Protein AF-A0A1V4TV74-F1 (afdb_monomer)

Foldseek 3Di:
DDDDPPPDDDDPPPDPADFFWEWEADPNDIDIDTDHAFDFLQNVCVVVVHDPVQKFKAFPHRTDDRRDTDGRHTYIYIDGDDPDD

Structure (mmCIF, N/CA/C/O backbone):
data_AF-A0A1V4TV74-F1
#
_entry.id   AF-A0A1V4TV74-F1
#
loop_
_atom_site.group_PDB
_atom_site.id
_atom_site.type_symbol
_atom_site.label_atom_id
_atom_site.label_alt_id
_atom_site.label_comp_id
_atom_site.label_asym_id
_atom_site.label_entity_id
_atom_site.label_seq_id
_atom_site.pdbx_PDB_ins_code
_atom_site.Cartn_x
_atom_site.Cartn_y
_atom_site.Cartn_z
_atom_site.occupancy
_ato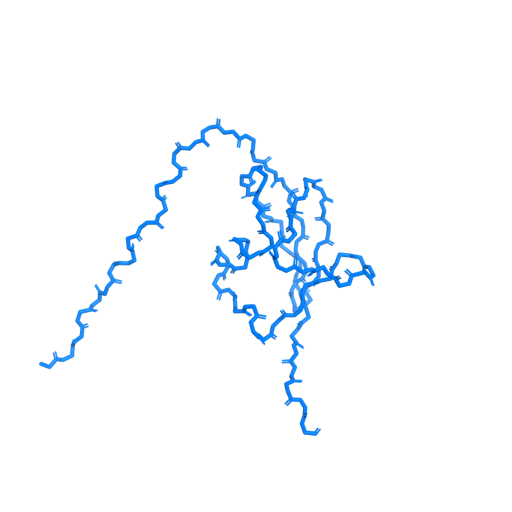m_site.B_iso_or_equiv
_atom_site.auth_seq_id
_atom_site.auth_comp_id
_atom_site.auth_asym_id
_atom_site.auth_atom_id
_atom_site.pdbx_PDB_model_num
ATOM 1 N N . MET A 1 1 ? -11.282 -14.840 -31.743 1.00 41.03 1 MET A N 1
ATOM 2 C CA . MET A 1 1 ? -10.164 -13.882 -31.668 1.00 41.03 1 MET A CA 1
ATOM 3 C C . MET A 1 1 ? -10.387 -13.005 -30.446 1.00 41.03 1 MET A C 1
ATOM 5 O O . MET A 1 1 ? -11.356 -12.267 -30.399 1.00 41.03 1 MET A O 1
ATOM 9 N N . THR A 1 2 ? -9.543 -13.240 -29.443 1.00 44.75 2 THR A N 1
ATOM 10 C CA . THR A 1 2 ? -9.140 -12.357 -28.335 1.00 44.75 2 THR A CA 1
ATOM 11 C C . THR A 1 2 ? -10.203 -11.810 -27.371 1.00 44.75 2 THR A C 1
ATOM 13 O O . THR A 1 2 ? -10.750 -10.728 -27.529 1.00 44.75 2 THR A O 1
ATOM 16 N N . CYS A 1 3 ? -10.333 -12.568 -26.279 1.00 41.06 3 CYS A N 1
ATOM 17 C CA . CYS A 1 3 ? -10.178 -12.101 -24.899 1.00 41.06 3 CYS A CA 1
ATOM 18 C C . CYS A 1 3 ? -11.213 -11.098 -24.366 1.00 41.06 3 CYS A C 1
ATOM 20 O O . CYS A 1 3 ? -11.000 -9.892 -24.283 1.00 41.06 3 CYS A O 1
ATOM 22 N N . SER A 1 4 ? -12.324 -11.678 -23.919 1.00 45.66 4 SER A N 1
ATOM 23 C CA . SER A 1 4 ? -12.975 -11.451 -22.627 1.00 45.66 4 SER A CA 1
ATOM 24 C C . SER A 1 4 ? -12.273 -10.447 -21.700 1.00 45.66 4 SER A C 1
ATOM 26 O O . SER A 1 4 ? -11.460 -10.809 -20.851 1.00 45.66 4 SER A O 1
ATOM 28 N N . LYS A 1 5 ? -12.674 -9.183 -21.825 1.00 45.09 5 LYS A N 1
ATOM 29 C CA . LYS A 1 5 ? -12.611 -8.154 -20.784 1.00 45.09 5 LYS A CA 1
ATOM 30 C C . LYS A 1 5 ? -13.275 -8.685 -19.507 1.00 45.09 5 LYS A C 1
ATOM 32 O O . LYS A 1 5 ? -14.486 -8.566 -19.330 1.00 45.09 5 LYS A O 1
ATOM 37 N N . ARG A 1 6 ? -12.492 -9.347 -18.649 1.00 43.72 6 ARG A N 1
ATOM 38 C CA . ARG A 1 6 ? -12.906 -9.682 -17.286 1.00 43.72 6 ARG A CA 1
ATOM 39 C C . ARG A 1 6 ? -13.139 -8.361 -16.566 1.00 43.72 6 ARG A C 1
ATOM 41 O O . ARG A 1 6 ? -12.195 -7.685 -16.174 1.00 43.72 6 ARG A O 1
ATOM 48 N N . LEU A 1 7 ? -14.412 -7.997 -16.457 1.00 43.81 7 LEU A N 1
ATOM 49 C CA . LEU A 1 7 ? -14.913 -7.189 -15.359 1.00 43.81 7 LEU A CA 1
ATOM 50 C C . LEU A 1 7 ? -14.377 -7.835 -14.085 1.00 43.81 7 LEU A C 1
ATOM 52 O O . LEU A 1 7 ? -14.724 -8.981 -13.804 1.00 43.81 7 LEU A O 1
ATOM 56 N N . PHE A 1 8 ? -13.474 -7.148 -13.391 1.00 37.66 8 PHE A N 1
ATOM 57 C CA . PHE A 1 8 ? -13.082 -7.523 -12.042 1.00 37.66 8 PHE A CA 1
ATOM 58 C C . PHE A 1 8 ? -14.353 -7.505 -11.186 1.00 37.66 8 PHE A C 1
ATOM 60 O O . PHE A 1 8 ? -14.969 -6.445 -11.051 1.00 37.66 8 PHE A O 1
ATOM 67 N N . PRO A 1 9 ? -14.808 -8.658 -10.672 1.00 42.75 9 PRO A N 1
ATOM 68 C CA . PRO A 1 9 ? -15.873 -8.681 -9.698 1.00 42.75 9 PRO A CA 1
ATOM 69 C C . PRO A 1 9 ? -15.239 -8.491 -8.320 1.00 42.75 9 PRO A C 1
ATOM 71 O O . PRO A 1 9 ? -14.282 -9.177 -7.974 1.00 42.75 9 PRO A O 1
ATOM 74 N N . GLY A 1 10 ? -15.814 -7.601 -7.522 1.00 38.41 10 GLY A N 1
ATOM 75 C CA . GLY A 1 10 ? -15.594 -7.605 -6.081 1.00 38.41 10 GLY A CA 1
ATOM 76 C C . GLY A 1 10 ? -14.764 -6.442 -5.566 1.00 38.41 10 GLY A C 1
ATOM 77 O O . GLY A 1 10 ? -13.566 -6.557 -5.372 1.00 38.41 10 GLY A O 1
ATOM 78 N N . SER A 1 11 ? -15.466 -5.375 -5.208 1.00 39.25 11 SER A N 1
ATOM 79 C CA . SER A 1 11 ? -15.324 -4.844 -3.855 1.00 39.25 11 SER A CA 1
ATOM 80 C C . SER A 1 11 ? -16.688 -4.361 -3.396 1.00 39.25 11 SER A C 1
ATOM 82 O O . SER A 1 11 ? -16.992 -3.175 -3.350 1.00 39.25 11 SER A O 1
ATOM 84 N N . VAL A 1 12 ? -17.548 -5.338 -3.107 1.00 40.44 12 VAL A N 1
ATOM 85 C CA . VAL A 1 12 ? -18.690 -5.128 -2.220 1.00 40.44 12 VAL A CA 1
ATOM 86 C C . VAL A 1 12 ? -18.105 -5.032 -0.814 1.00 40.44 12 VAL A C 1
ATOM 88 O O . VAL A 1 12 ? -18.016 -6.027 -0.104 1.00 40.44 12 VAL A O 1
ATOM 91 N N . TYR A 1 13 ? -17.654 -3.842 -0.433 1.00 44.66 13 TYR A N 1
ATOM 92 C CA . TYR A 1 13 ? -17.504 -3.480 0.972 1.00 44.66 13 TYR A CA 1
ATOM 93 C C . TYR A 1 13 ? -18.391 -2.262 1.208 1.00 44.66 13 TYR A C 1
ATOM 95 O O . TYR A 1 13 ? -17.935 -1.140 1.389 1.00 44.66 13 TYR A O 1
ATOM 103 N N . GLU A 1 14 ? -19.698 -2.497 1.137 1.00 53.19 14 GLU A N 1
ATOM 104 C CA . GLU A 1 14 ? -20.679 -1.611 1.745 1.00 53.19 14 GLU A CA 1
ATOM 105 C C . GLU A 1 14 ? -20.605 -1.834 3.259 1.00 53.19 14 GLU A C 1
ATOM 107 O O . GLU A 1 14 ? -21.310 -2.674 3.808 1.00 53.19 14 GLU A O 1
ATOM 112 N N . TRP A 1 15 ? -19.679 -1.142 3.926 1.00 47.09 15 TRP A N 1
ATOM 113 C CA . TRP A 1 15 ? -19.644 -1.056 5.383 1.00 47.09 15 TRP A CA 1
ATOM 114 C C . TRP A 1 15 ? -19.305 0.374 5.784 1.00 47.09 15 TRP A C 1
ATOM 116 O O . TRP A 1 15 ? -18.197 0.865 5.599 1.00 47.09 15 TRP A O 1
ATOM 126 N N . THR A 1 16 ? -20.308 1.046 6.334 1.00 62.72 16 THR A N 1
ATOM 127 C CA . THR A 1 16 ? -20.190 2.288 7.090 1.00 62.72 16 THR A CA 1
ATOM 128 C C . THR A 1 16 ? -19.381 2.013 8.360 1.00 62.72 16 THR A C 1
ATOM 130 O O . THR A 1 16 ? -19.960 1.611 9.361 1.00 62.72 16 THR A O 1
ATOM 133 N N . MET A 1 17 ? -18.056 2.163 8.333 1.00 54.16 17 MET A N 1
ATOM 134 C CA . MET A 1 17 ? -17.199 2.133 9.528 1.00 54.16 17 MET A CA 1
ATOM 135 C C . MET A 1 17 ? -15.863 2.816 9.200 1.00 54.16 17 MET A C 1
ATOM 137 O O . MET A 1 17 ? -15.082 2.295 8.410 1.00 54.16 17 MET A O 1
ATOM 141 N N . GLY A 1 18 ? -15.708 4.0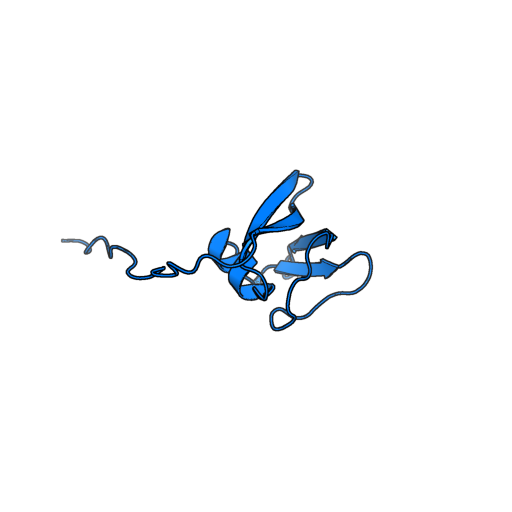27 9.744 1.00 55.75 18 GLY A N 1
ATOM 142 C CA . GLY A 1 18 ? -14.502 4.859 9.816 1.00 55.75 18 GLY A CA 1
ATOM 143 C C . GLY A 1 18 ? -13.556 4.868 8.620 1.00 55.75 18 GLY A C 1
ATOM 144 O O . GLY A 1 18 ? -12.705 3.993 8.464 1.00 55.75 18 GLY A O 1
ATOM 145 N N . ASP A 1 19 ? -13.600 5.956 7.854 1.00 65.06 19 ASP A N 1
ATOM 146 C CA . ASP A 1 19 ? -12.480 6.352 7.010 1.00 65.06 19 ASP A CA 1
ATOM 147 C C . ASP A 1 19 ? -11.258 6.649 7.892 1.00 65.06 19 ASP A C 1
ATOM 149 O O . ASP A 1 19 ? -11.244 7.593 8.686 1.00 65.06 19 ASP A O 1
ATOM 153 N N . MET A 1 20 ? -10.212 5.842 7.756 1.00 75.25 20 MET A N 1
ATOM 154 C CA . MET A 1 20 ? -8.894 6.143 8.291 1.00 75.25 20 MET A CA 1
ATOM 155 C C . MET A 1 20 ? -8.091 6.866 7.220 1.00 75.25 20 MET A C 1
ATOM 157 O O . MET A 1 20 ? -7.819 6.327 6.146 1.00 75.25 20 MET A O 1
ATOM 161 N N . GLU A 1 21 ? -7.699 8.100 7.526 1.00 76.31 21 GLU A N 1
ATOM 162 C CA . GLU A 1 21 ? -6.799 8.867 6.676 1.00 76.31 21 GLU A CA 1
ATOM 163 C C . GLU A 1 21 ? -5.356 8.437 6.945 1.00 76.31 21 GLU A C 1
ATOM 165 O O . GLU A 1 21 ? -4.900 8.397 8.091 1.00 76.31 21 GLU A O 1
ATOM 170 N N . LEU A 1 22 ? -4.628 8.108 5.886 1.00 82.44 22 LEU A N 1
ATOM 171 C CA . LEU A 1 22 ? -3.232 7.701 5.962 1.00 82.44 22 LEU A CA 1
ATOM 172 C C . LEU A 1 22 ? -2.428 8.313 4.821 1.00 82.44 22 LEU A C 1
ATOM 174 O O . LEU A 1 22 ? -2.938 8.561 3.726 1.00 82.44 22 LEU A O 1
ATOM 178 N N . SER A 1 23 ? -1.154 8.580 5.095 1.00 82.75 23 SER A N 1
ATOM 179 C CA . SER A 1 23 ? -0.252 9.236 4.151 1.00 82.75 23 SER A CA 1
ATOM 180 C C . SER A 1 23 ? 0.727 8.225 3.580 1.00 82.75 23 SER A C 1
ATOM 182 O O . SER A 1 23 ? 1.529 7.641 4.306 1.00 82.75 23 SER A O 1
ATOM 184 N N . VAL A 1 24 ? 0.687 8.039 2.265 1.00 84.69 24 VAL A N 1
ATOM 185 C CA . VAL A 1 24 ? 1.595 7.158 1.535 1.00 84.69 24 VAL A CA 1
ATOM 186 C C . VAL A 1 24 ? 2.555 7.989 0.701 1.00 84.69 24 VAL A C 1
ATOM 188 O O . VAL A 1 24 ? 2.143 8.731 -0.183 1.00 84.69 24 VAL A O 1
ATOM 191 N N . GLU A 1 25 ? 3.852 7.833 0.926 1.00 84.25 25 GLU A N 1
ATOM 192 C CA . GLU A 1 25 ? 4.898 8.377 0.072 1.00 84.25 25 GLU A CA 1
ATOM 193 C C . GLU A 1 25 ? 5.393 7.299 -0.901 1.00 84.25 25 GLU A C 1
ATOM 195 O O . GLU A 1 25 ? 6.029 6.323 -0.503 1.00 84.25 25 GLU A O 1
ATOM 200 N N . PHE A 1 26 ? 5.142 7.490 -2.195 1.00 82.06 26 PHE A N 1
ATOM 201 C CA . PHE A 1 26 ? 5.630 6.635 -3.274 1.00 82.06 26 PHE A CA 1
ATOM 202 C C . PHE A 1 26 ? 6.301 7.472 -4.365 1.00 82.06 26 PHE A C 1
ATOM 204 O O . PHE A 1 26 ? 5.723 8.426 -4.870 1.00 82.06 26 PHE A O 1
ATOM 211 N N . ASN A 1 27 ? 7.526 7.115 -4.766 1.00 76.50 27 ASN A N 1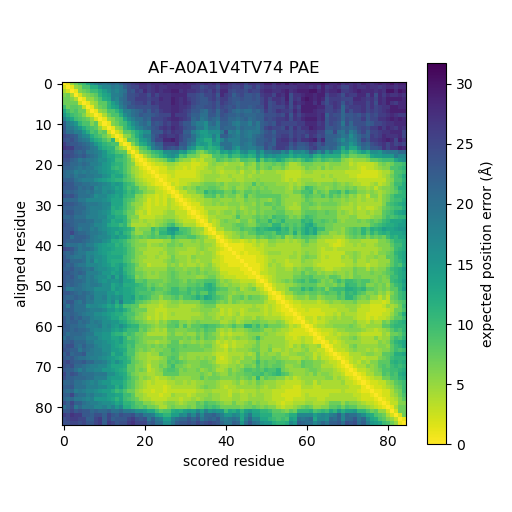
ATOM 212 C CA . ASN A 1 27 ? 8.247 7.772 -5.871 1.00 76.50 27 ASN A CA 1
ATOM 213 C C . ASN A 1 27 ? 8.326 9.318 -5.753 1.00 76.50 27 ASN A C 1
ATOM 215 O O . ASN A 1 27 ? 8.125 10.035 -6.727 1.00 76.50 27 ASN A O 1
ATOM 219 N N . ARG A 1 28 ? 8.616 9.839 -4.548 1.00 77.19 28 ARG A N 1
ATOM 220 C CA . ARG A 1 28 ? 8.589 11.283 -4.202 1.00 77.19 28 ARG A CA 1
ATOM 221 C C . ARG A 1 28 ? 7.211 11.956 -4.302 1.00 77.19 28 ARG A C 1
ATOM 223 O O . ARG A 1 28 ? 7.134 13.177 -4.210 1.00 77.19 28 ARG A O 1
ATOM 230 N N . GLN A 1 29 ? 6.137 11.194 -4.472 1.00 79.12 29 GLN A N 1
ATOM 231 C CA . GLN A 1 29 ? 4.769 11.685 -4.356 1.00 79.12 29 GLN A CA 1
ATOM 232 C C . GLN A 1 29 ? 4.190 11.232 -3.024 1.00 79.12 29 GLN A C 1
ATOM 234 O O . GLN A 1 29 ? 4.122 10.036 -2.753 1.00 79.12 29 GLN A O 1
ATOM 239 N N . SER A 1 30 ? 3.749 12.182 -2.208 1.00 81.50 30 SER A N 1
ATOM 240 C CA . SER A 1 30 ? 2.867 11.904 -1.082 1.00 81.50 30 SER A CA 1
ATOM 241 C C . SER A 1 30 ? 1.419 11.885 -1.573 1.00 81.50 30 SER A C 1
ATOM 243 O O . SER A 1 30 ? 0.973 12.784 -2.286 1.00 81.50 30 SER A O 1
ATOM 245 N N . ARG A 1 31 ? 0.684 10.836 -1.215 1.00 81.62 31 ARG A N 1
ATOM 246 C CA . ARG A 1 31 ? -0.754 10.698 -1.436 1.00 81.62 31 ARG A CA 1
ATOM 247 C C . ARG A 1 31 ? -1.420 10.409 -0.105 1.00 81.62 31 ARG A C 1
ATOM 249 O O . ARG A 1 31 ? -1.035 9.464 0.577 1.00 81.62 31 ARG A O 1
ATOM 256 N N . SER A 1 32 ? -2.413 11.211 0.246 1.00 78.31 32 SER A N 1
ATOM 257 C CA . SER A 1 32 ? -3.359 10.865 1.297 1.00 78.31 32 SER A CA 1
ATOM 258 C C . SER A 1 32 ? -4.412 9.928 0.712 1.00 78.31 32 SER A C 1
ATOM 260 O O . SER A 1 32 ? -4.944 10.172 -0.373 1.00 78.31 32 SER A O 1
ATOM 262 N N . LEU A 1 33 ? -4.670 8.826 1.404 1.00 75.56 33 LEU A N 1
ATOM 263 C CA . LEU A 1 33 ? -5.731 7.886 1.072 1.00 75.56 33 LEU A CA 1
ATOM 264 C C . LEU A 1 33 ? -6.639 7.737 2.285 1.00 75.56 33 LEU A C 1
ATOM 266 O O . LEU A 1 33 ? -6.157 7.643 3.413 1.00 75.56 33 LEU A O 1
ATOM 270 N N . SER A 1 34 ? -7.939 7.698 2.026 1.00 70.38 34 SER A N 1
ATOM 271 C CA . SER A 1 34 ? -8.947 7.308 3.005 1.00 70.38 34 SER A CA 1
ATOM 272 C C . SER A 1 34 ? -9.279 5.846 2.750 1.00 70.38 34 SER A C 1
ATOM 274 O O . SER A 1 34 ? -9.733 5.493 1.661 1.00 70.38 34 SER A O 1
ATOM 276 N N . LEU A 1 35 ? -8.966 4.987 3.715 1.00 72.44 35 LEU A N 1
ATOM 277 C CA . LEU A 1 35 ? -9.218 3.549 3.655 1.00 72.44 35 LEU A CA 1
ATOM 278 C C . LEU A 1 35 ? -10.022 3.125 4.884 1.00 72.44 35 LEU A C 1
ATOM 280 O O . LEU A 1 35 ? -9.904 3.764 5.928 1.00 72.44 35 LEU A O 1
ATOM 284 N N . PRO A 1 36 ? -10.820 2.051 4.792 1.00 71.94 36 PRO A N 1
ATOM 285 C CA . PRO A 1 36 ? -11.598 1.584 5.927 1.00 71.94 36 PRO A CA 1
ATOM 286 C C . PRO A 1 36 ? -10.691 1.130 7.072 1.00 71.94 36 PRO A C 1
ATOM 288 O O . PRO A 1 36 ? -9.609 0.561 6.854 1.00 71.94 36 PRO A O 1
ATOM 291 N N . GLU A 1 37 ? -11.153 1.375 8.295 1.00 64.38 37 GLU A N 1
ATOM 292 C CA . GLU A 1 37 ? -10.446 1.005 9.512 1.00 64.38 37 GLU A CA 1
ATOM 293 C C . GLU A 1 37 ? -10.094 -0.487 9.589 1.00 64.38 37 GLU A C 1
ATOM 295 O O . GLU A 1 37 ? -10.905 -1.358 9.289 1.00 64.38 37 GLU A O 1
ATOM 300 N N . GLY A 1 38 ? -8.846 -0.793 9.964 1.00 67.56 38 GLY A N 1
ATOM 301 C CA . GLY A 1 38 ? -8.347 -2.174 10.022 1.00 67.56 38 GLY A CA 1
ATOM 302 C C . GLY A 1 38 ? -7.844 -2.743 8.690 1.00 67.56 38 GLY A C 1
ATOM 303 O O . GLY A 1 38 ? -7.476 -3.917 8.635 1.00 67.56 38 GLY A O 1
ATOM 304 N N . SER A 1 39 ? -7.767 -1.931 7.630 1.00 71.06 39 SER A N 1
ATOM 305 C CA . SER A 1 39 ? -7.117 -2.333 6.377 1.00 71.06 39 SER A CA 1
ATOM 306 C C . SER A 1 39 ? -5.637 -2.676 6.585 1.00 71.06 39 SER A C 1
ATOM 308 O O . SER A 1 39 ? -4.912 -2.011 7.328 1.00 71.06 39 SER A O 1
ATOM 310 N N . THR A 1 40 ? -5.167 -3.715 5.899 1.00 82.75 40 THR A N 1
ATOM 311 C CA . THR A 1 40 ? -3.753 -4.112 5.893 1.00 82.75 40 THR A CA 1
ATOM 312 C C . THR A 1 40 ? -2.962 -3.320 4.856 1.00 82.75 40 THR A C 1
ATOM 314 O O . THR A 1 40 ? -3.515 -2.776 3.895 1.00 82.75 40 THR A O 1
ATOM 317 N N . VAL A 1 41 ? -1.636 -3.290 5.013 1.00 81.88 41 VAL A N 1
ATOM 318 C CA . VAL A 1 41 ? -0.715 -2.730 4.007 1.00 81.88 41 VAL A CA 1
ATOM 319 C C . VAL A 1 41 ? -0.955 -3.367 2.632 1.00 81.88 41 VAL A C 1
ATOM 321 O O . VAL A 1 41 ? -0.900 -2.683 1.610 1.00 81.88 41 VAL A O 1
ATOM 324 N N . GLN A 1 42 ? -1.257 -4.667 2.604 1.00 79.62 42 GLN A N 1
ATOM 325 C CA . GLN A 1 42 ? -1.590 -5.393 1.382 1.00 79.62 42 GLN A CA 1
ATOM 326 C C . GLN A 1 42 ? -2.857 -4.856 0.702 1.00 79.62 42 GLN A C 1
ATOM 328 O O . GLN A 1 42 ? -2.815 -4.575 -0.492 1.00 79.62 42 GLN A O 1
ATOM 333 N N . GLY A 1 43 ? -3.950 -4.661 1.449 1.00 77.50 43 GLY A N 1
ATOM 334 C CA . GLY A 1 43 ? -5.200 -4.119 0.899 1.00 77.50 43 GLY A CA 1
ATOM 335 C C . GLY A 1 43 ? -5.039 -2.701 0.342 1.00 77.50 43 GLY A C 1
ATOM 336 O O . GLY A 1 43 ? -5.604 -2.359 -0.693 1.00 77.50 43 GLY A O 1
ATOM 337 N N . LEU A 1 44 ? -4.190 -1.892 0.977 1.00 79.19 44 LEU A N 1
ATOM 338 C CA . LEU A 1 44 ? -3.819 -0.564 0.489 1.00 79.19 44 LEU A CA 1
ATOM 339 C C . LEU A 1 44 ? -3.050 -0.611 -0.840 1.00 79.19 44 LEU A C 1
ATOM 341 O O . LEU A 1 44 ? -3.321 0.179 -1.747 1.00 79.19 44 LEU A O 1
ATOM 345 N N . LEU A 1 45 ? -2.074 -1.514 -0.957 1.00 78.38 45 LEU A N 1
ATOM 346 C CA . LEU A 1 45 ? -1.290 -1.692 -2.182 1.00 78.38 45 LEU A CA 1
ATOM 347 C C . LEU A 1 45 ? -2.175 -2.183 -3.328 1.00 78.38 45 LEU A C 1
ATOM 349 O O . LEU A 1 45 ? -2.088 -1.638 -4.428 1.00 78.38 45 LEU A O 1
ATOM 353 N N . ASP A 1 46 ? -3.058 -3.140 -3.042 1.00 78.19 46 ASP A N 1
ATOM 354 C CA . ASP A 1 46 ? -4.044 -3.664 -3.987 1.00 78.19 46 ASP A CA 1
ATOM 355 C C . ASP A 1 46 ? -4.987 -2.558 -4.484 1.00 78.19 46 ASP A C 1
ATOM 357 O O . ASP A 1 46 ? -5.120 -2.355 -5.691 1.00 78.19 46 ASP A O 1
ATOM 361 N N . SER A 1 47 ? -5.510 -1.725 -3.575 1.00 73.31 47 SER A N 1
ATOM 362 C CA . SER A 1 47 ? -6.351 -0.574 -3.931 1.00 73.31 47 SER A CA 1
ATOM 363 C C . SER A 1 47 ? -5.625 0.473 -4.786 1.00 73.31 47 SER A C 1
ATOM 365 O O . SER A 1 47 ? -6.273 1.209 -5.531 1.00 73.31 47 SER A O 1
ATOM 367 N N . MET A 1 48 ? -4.295 0.568 -4.693 1.00 72.75 48 MET A N 1
ATOM 368 C CA . MET A 1 48 ? -3.478 1.420 -5.565 1.00 72.75 48 MET A CA 1
ATOM 369 C C . MET A 1 48 ? -3.025 0.722 -6.856 1.00 72.75 48 MET A C 1
ATOM 371 O O . MET A 1 48 ? -2.405 1.368 -7.704 1.00 72.75 48 MET A O 1
ATOM 375 N N . GLY A 1 49 ? -3.295 -0.576 -7.014 1.00 72.69 49 GLY A N 1
ATOM 376 C CA . GLY A 1 49 ? -2.784 -1.391 -8.115 1.00 72.69 49 GLY A CA 1
ATOM 377 C C . GLY A 1 49 ? -1.261 -1.569 -8.086 1.00 72.69 49 GLY A C 1
ATOM 378 O O . GLY A 1 49 ? -0.637 -1.742 -9.135 1.00 72.69 49 GLY A O 1
ATOM 379 N N . LEU A 1 50 ? -0.642 -1.474 -6.906 1.00 73.19 50 LEU A N 1
ATOM 380 C CA . LEU A 1 50 ? 0.794 -1.659 -6.708 1.00 73.19 50 LEU A CA 1
ATOM 381 C C . LEU A 1 50 ? 1.097 -3.101 -6.292 1.00 73.19 50 LEU A C 1
ATOM 383 O O . LEU A 1 50 ? 0.447 -3.665 -5.419 1.00 73.19 50 LEU A O 1
ATOM 387 N N . TYR A 1 51 ? 2.140 -3.686 -6.885 1.00 73.38 51 TYR A N 1
ATOM 388 C CA . TYR A 1 51 ? 2.536 -5.066 -6.598 1.00 73.38 51 TYR A CA 1
ATOM 389 C C . TYR A 1 51 ? 3.454 -5.153 -5.371 1.00 73.38 51 TYR A C 1
ATOM 391 O O . TYR A 1 51 ? 4.524 -4.536 -5.396 1.00 73.38 51 TYR A O 1
ATOM 399 N N . PRO A 1 52 ? 3.114 -5.942 -4.339 1.00 71.19 52 PRO A N 1
ATOM 400 C CA . PRO A 1 52 ? 3.951 -6.099 -3.150 1.00 71.19 52 PRO A CA 1
ATOM 401 C C . PRO A 1 52 ? 5.314 -6.746 -3.439 1.00 71.19 52 PRO A C 1
ATOM 403 O O . PRO A 1 52 ? 6.296 -6.414 -2.787 1.00 71.19 52 PRO A O 1
ATOM 406 N N . ASP A 1 53 ? 5.419 -7.610 -4.451 1.00 69.81 53 ASP A N 1
ATOM 407 C CA . ASP A 1 53 ? 6.661 -8.329 -4.784 1.00 69.81 53 ASP A CA 1
ATOM 408 C C . ASP A 1 53 ? 7.817 -7.417 -5.227 1.00 69.81 53 ASP A C 1
ATOM 410 O O . ASP A 1 53 ? 8.987 -7.774 -5.105 1.00 69.81 53 ASP A O 1
ATOM 414 N N . ALA A 1 54 ? 7.502 -6.224 -5.740 1.00 73.88 54 ALA A N 1
ATOM 415 C CA . ALA A 1 54 ? 8.489 -5.251 -6.213 1.00 73.88 54 ALA A CA 1
ATOM 416 C C . ALA A 1 54 ? 8.652 -4.047 -5.270 1.00 73.88 54 ALA A C 1
ATOM 418 O O . ALA A 1 54 ? 9.407 -3.115 -5.581 1.00 73.88 54 ALA A O 1
ATOM 419 N N . HIS A 1 55 ? 7.945 -4.031 -4.136 1.00 79.69 55 HIS A N 1
ATOM 420 C CA . HIS A 1 55 ? 7.856 -2.863 -3.270 1.00 79.69 55 HIS A CA 1
ATOM 421 C C . HIS A 1 55 ? 7.929 -3.237 -1.789 1.00 79.69 55 HIS A C 1
ATOM 423 O O . HIS A 1 55 ? 7.148 -4.034 -1.286 1.00 79.69 55 HIS A O 1
ATOM 429 N N . ILE A 1 56 ? 8.840 -2.590 -1.065 1.00 81.69 56 ILE A N 1
ATOM 430 C CA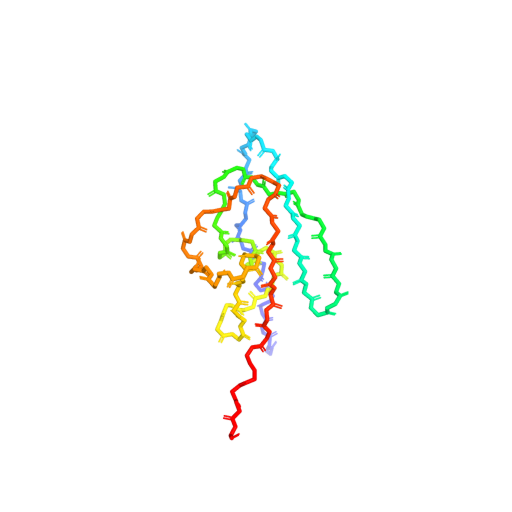 . ILE A 1 56 ? 8.932 -2.674 0.392 1.00 81.69 56 ILE A CA 1
ATOM 431 C C . ILE A 1 56 ? 8.202 -1.477 0.990 1.00 81.69 56 ILE A C 1
ATOM 433 O O . ILE A 1 56 ? 8.457 -0.332 0.606 1.00 81.69 56 ILE A O 1
ATOM 437 N N . VAL A 1 57 ? 7.332 -1.737 1.963 1.00 84.00 57 VAL A N 1
ATOM 438 C CA . VAL A 1 57 ? 6.651 -0.694 2.733 1.00 84.00 57 VAL A CA 1
ATOM 439 C C . VAL A 1 57 ? 7.401 -0.444 4.037 1.00 84.00 57 VAL A C 1
ATOM 441 O O . VAL A 1 57 ? 7.742 -1.363 4.780 1.00 84.00 57 VAL A O 1
ATOM 444 N N . VAL A 1 58 ? 7.681 0.825 4.310 1.00 84.06 58 VAL A N 1
ATOM 445 C CA . VAL A 1 58 ? 8.435 1.289 5.472 1.00 84.06 58 VAL A CA 1
ATOM 446 C C . VAL A 1 58 ? 7.600 2.310 6.223 1.00 84.06 58 VAL A C 1
ATOM 448 O O . VAL A 1 58 ? 7.205 3.326 5.663 1.00 84.06 58 VAL A O 1
ATOM 451 N N . ARG A 1 59 ? 7.364 2.075 7.510 1.00 85.12 59 ARG A N 1
ATOM 452 C CA . ARG A 1 59 ? 6.721 3.032 8.413 1.00 85.12 59 ARG A CA 1
ATOM 453 C C . ARG A 1 59 ? 7.804 3.814 9.139 1.00 85.12 59 ARG A C 1
ATOM 455 O O . ARG A 1 59 ? 8.499 3.279 10.007 1.00 85.12 59 ARG A O 1
ATOM 462 N N . GLY A 1 60 ? 8.003 5.069 8.744 1.00 81.94 60 GLY A N 1
ATOM 463 C CA . GLY A 1 60 ? 9.076 5.923 9.261 1.00 81.94 60 GLY A CA 1
ATOM 464 C C . GLY A 1 60 ? 10.480 5.371 8.972 1.00 81.94 60 GLY A C 1
ATOM 465 O O . GLY A 1 60 ? 11.088 5.706 7.958 1.00 81.94 60 GLY A O 1
ATOM 466 N N . ARG A 1 61 ? 11.010 4.541 9.880 1.00 78.62 61 ARG A N 1
ATOM 467 C CA . ARG A 1 61 ? 12.331 3.887 9.767 1.00 78.62 61 ARG A CA 1
ATOM 468 C C . ARG A 1 61 ? 12.276 2.359 9.832 1.00 78.62 61 ARG A C 1
ATOM 470 O O . ARG A 1 61 ? 13.308 1.722 9.644 1.00 78.62 61 ARG A O 1
ATOM 477 N N . THR A 1 62 ? 11.103 1.782 10.082 1.00 81.38 62 THR A N 1
ATOM 478 C CA . THR A 1 62 ? 10.943 0.338 10.266 1.00 81.38 62 THR A CA 1
ATOM 479 C C . TH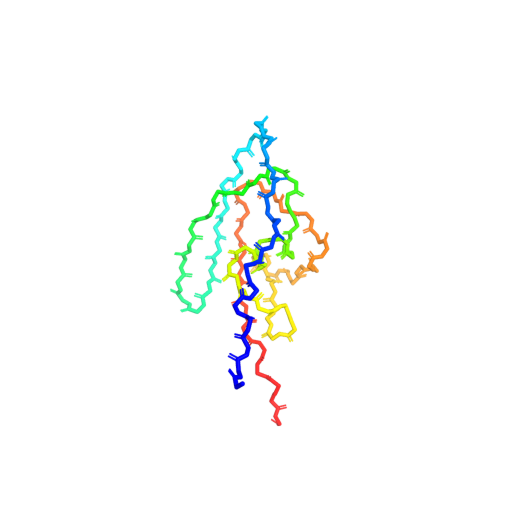R A 1 62 ? 10.238 -0.255 9.047 1.00 81.38 62 THR A C 1
ATOM 481 O O . THR A 1 62 ? 9.128 0.184 8.735 1.00 81.38 62 THR A O 1
ATOM 484 N N . PRO A 1 63 ? 10.846 -1.220 8.331 1.00 82.44 63 PRO A N 1
ATOM 485 C CA . PRO A 1 63 ? 10.136 -1.971 7.304 1.00 82.44 63 PRO A CA 1
ATOM 486 C C . PRO A 1 63 ? 9.019 -2.765 7.978 1.00 82.44 63 PRO A C 1
ATOM 488 O O . PRO A 1 63 ? 9.264 -3.473 8.956 1.00 82.44 63 PRO A O 1
ATOM 491 N N . ILE A 1 64 ? 7.798 -2.611 7.481 1.00 84.25 64 ILE A N 1
ATOM 492 C CA . ILE A 1 64 ? 6.630 -3.292 8.030 1.00 84.25 64 ILE A CA 1
ATOM 493 C C . ILE A 1 64 ? 6.140 -4.358 7.048 1.00 84.25 64 ILE A C 1
ATOM 495 O O . ILE A 1 64 ? 6.113 -4.113 5.838 1.00 84.25 64 ILE A O 1
ATOM 499 N N . PRO A 1 65 ? 5.785 -5.559 7.532 1.00 80.75 65 PRO A N 1
ATOM 500 C CA . PRO A 1 65 ? 5.239 -6.599 6.680 1.00 80.75 65 PRO A CA 1
ATOM 501 C C . PRO A 1 65 ? 3.861 -6.204 6.138 1.00 80.75 65 PRO A C 1
ATOM 503 O O . PRO A 1 65 ? 3.126 -5.420 6.733 1.00 80.75 65 PRO A O 1
ATOM 506 N N . LEU A 1 66 ? 3.498 -6.806 5.007 1.00 77.56 66 LEU A N 1
ATOM 507 C CA . LEU A 1 66 ? 2.248 -6.534 4.286 1.00 77.56 66 LEU A CA 1
ATOM 508 C C . LEU A 1 66 ? 0.991 -6.953 5.065 1.00 77.56 66 LEU A C 1
ATOM 510 O O . LEU A 1 66 ? -0.091 -6.415 4.842 1.00 77.56 66 LEU A O 1
ATOM 514 N N . ASP A 1 67 ? 1.163 -7.919 5.964 1.00 78.19 67 ASP A N 1
ATOM 515 C CA . ASP A 1 67 ? 0.132 -8.448 6.858 1.00 78.19 67 ASP A CA 1
ATOM 516 C C . ASP A 1 67 ? -0.167 -7.492 8.025 1.00 78.19 67 ASP A C 1
ATOM 518 O O . ASP A 1 67 ? -1.160 -7.640 8.731 1.00 78.19 67 ASP A O 1
ATOM 522 N N . GLN A 1 68 ? 0.683 -6.477 8.234 1.00 80.50 68 GLN A N 1
ATOM 523 C CA . GLN A 1 68 ? 0.501 -5.557 9.342 1.00 80.50 68 GLN A CA 1
ATOM 524 C C . GLN A 1 68 ? -0.710 -4.642 9.096 1.00 80.50 68 GLN A C 1
ATOM 526 O O . GLN A 1 68 ? -0.812 -4.025 8.027 1.00 80.50 68 GLN A O 1
ATOM 531 N N . PRO A 1 69 ? -1.612 -4.501 10.084 1.00 79.31 69 PRO A N 1
ATOM 532 C CA . PRO A 1 69 ? 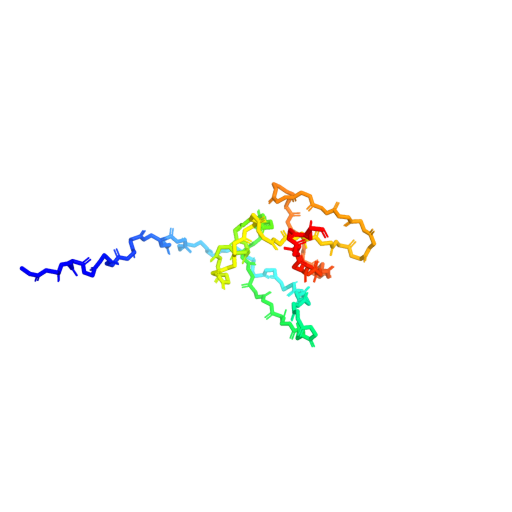-2.703 -3.545 9.999 1.00 79.31 69 PRO A CA 1
ATOM 533 C C . PRO A 1 69 ? -2.180 -2.104 9.990 1.00 79.31 69 PRO A C 1
ATOM 535 O O . PRO A 1 69 ? -1.182 -1.751 10.641 1.00 79.31 69 PRO A O 1
ATOM 538 N N . LEU A 1 70 ? -2.873 -1.264 9.229 1.00 79.44 70 LEU A N 1
ATOM 539 C CA . LEU A 1 70 ? -2.640 0.168 9.180 1.00 79.44 70 LEU A CA 1
ATOM 540 C C . LEU A 1 70 ? -3.454 0.873 10.256 1.00 79.44 70 LEU A C 1
ATOM 542 O O . LEU A 1 70 ? -4.570 0.479 10.587 1.00 79.44 70 LEU A O 1
ATOM 546 N N . SER A 1 71 ? -2.860 1.924 10.808 1.00 75.94 71 SER A N 1
ATOM 547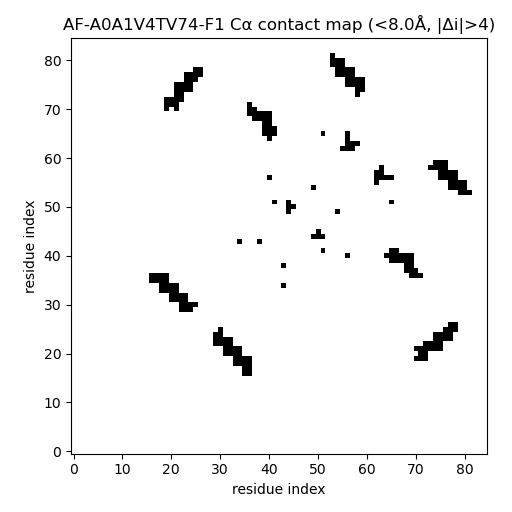 C CA . SER A 1 71 ? -3.502 2.807 11.775 1.00 75.94 71 SER A CA 1
ATOM 548 C C . SER A 1 71 ? -3.761 4.172 11.133 1.00 75.94 71 SER A C 1
ATOM 550 O O . SER A 1 71 ? -3.017 4.571 10.232 1.00 75.94 71 SER A O 1
ATOM 552 N N . PRO A 1 72 ? -4.792 4.903 11.584 1.00 71.12 72 PRO A N 1
ATOM 553 C CA . PRO A 1 72 ? -5.075 6.234 11.068 1.00 71.12 72 PRO A CA 1
ATOM 554 C C . PRO A 1 72 ? -3.942 7.186 11.460 1.00 71.12 72 PRO A C 1
ATOM 556 O O . PRO A 1 72 ? -3.409 7.107 12.568 1.00 71.12 72 PRO A O 1
ATOM 559 N N . GLY A 1 73 ? -3.563 8.078 10.545 1.00 76.50 73 GLY A N 1
ATOM 560 C CA . GLY A 1 73 ? -2.448 9.012 10.716 1.00 76.50 73 GLY A CA 1
ATOM 561 C C . GLY A 1 73 ? -1.063 8.393 10.510 1.00 76.50 73 GLY A C 1
ATOM 562 O O . GLY A 1 73 ? -0.051 9.067 10.714 1.00 76.50 73 GLY A O 1
ATOM 563 N N . ASP A 1 74 ? -0.988 7.127 10.099 1.00 79.81 74 ASP A N 1
ATOM 564 C CA . ASP A 1 74 ? 0.286 6.476 9.827 1.00 79.81 74 ASP A CA 1
ATOM 565 C C . ASP A 1 74 ? 0.9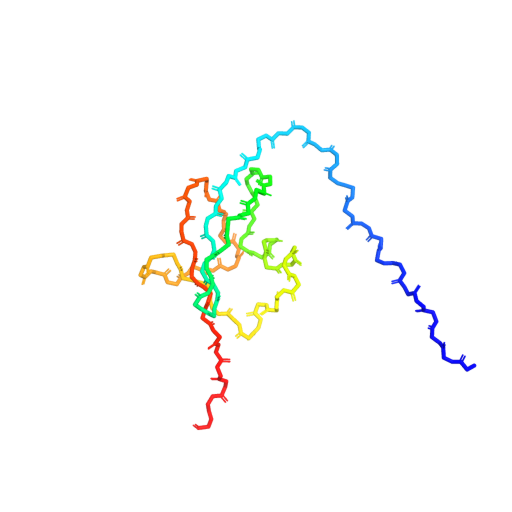14 6.987 8.520 1.00 79.81 74 ASP A C 1
ATOM 567 O O . ASP A 1 74 ? 0.234 7.264 7.526 1.00 79.81 74 ASP A O 1
ATOM 571 N N . SER A 1 75 ? 2.240 7.136 8.541 1.00 82.81 75 SER A N 1
ATOM 572 C CA . SER A 1 75 ? 3.035 7.586 7.397 1.00 82.81 75 SER A CA 1
ATOM 573 C C . SER A 1 75 ? 3.824 6.418 6.822 1.00 82.81 75 SER A C 1
ATOM 575 O O . SER A 1 75 ? 4.820 5.961 7.396 1.00 82.81 75 SER A O 1
ATOM 577 N N . LEU A 1 76 ? 3.378 5.958 5.660 1.00 84.88 76 LEU A N 1
ATOM 578 C CA . LEU A 1 76 ? 3.943 4.830 4.942 1.00 84.88 76 LEU A CA 1
ATOM 579 C C . LEU A 1 76 ? 4.831 5.325 3.818 1.00 84.88 76 LEU A C 1
ATOM 581 O O . LEU A 1 76 ? 4.476 6.233 3.076 1.00 84.88 76 LEU A O 1
ATOM 585 N N . ARG A 1 77 ? 5.971 4.678 3.641 1.00 85.62 77 ARG A N 1
ATOM 586 C CA . ARG A 1 77 ? 6.912 4.955 2.568 1.00 85.62 77 ARG A CA 1
ATOM 587 C C . ARG A 1 77 ? 7.114 3.705 1.743 1.00 85.62 77 ARG A C 1
ATOM 589 O O . ARG A 1 77 ? 7.543 2.678 2.258 1.00 85.62 77 ARG A O 1
ATOM 596 N N . ILE A 1 78 ? 6.822 3.799 0.458 1.00 84.75 78 ILE A N 1
ATOM 597 C CA . ILE A 1 78 ? 6.932 2.686 -0.473 1.00 84.75 78 ILE A CA 1
ATOM 598 C C . ILE A 1 78 ? 8.241 2.833 -1.247 1.00 84.75 78 ILE A C 1
ATOM 600 O O . ILE A 1 78 ? 8.442 3.781 -2.011 1.00 84.75 78 ILE A O 1
ATOM 604 N N . ILE A 1 79 ? 9.135 1.870 -1.049 1.00 83.25 79 ILE A N 1
ATOM 605 C CA . ILE A 1 79 ? 10.437 1.793 -1.704 1.00 83.25 79 ILE A CA 1
ATOM 606 C C . ILE A 1 79 ? 10.374 0.692 -2.754 1.00 83.25 79 ILE A C 1
ATOM 608 O O . ILE A 1 79 ? 10.089 -0.462 -2.444 1.00 83.25 79 ILE A O 1
ATOM 612 N N . ARG A 1 80 ? 10.666 1.035 -4.009 1.00 79.31 80 ARG A N 1
ATOM 613 C CA . ARG A 1 80 ? 10.810 0.038 -5.071 1.00 79.31 80 ARG A CA 1
ATOM 614 C C . ARG A 1 80 ? 12.111 -0.728 -4.863 1.00 79.31 80 ARG A C 1
ATOM 616 O O . ARG A 1 80 ? 13.181 -0.119 -4.868 1.00 79.31 80 ARG A O 1
ATOM 623 N N . VAL A 1 81 ? 12.023 -2.047 -4.739 1.00 75.25 81 VAL A N 1
ATOM 624 C CA . VAL A 1 81 ? 13.202 -2.904 -4.845 1.00 75.25 81 VAL A CA 1
ATOM 625 C C . VAL A 1 81 ? 13.481 -3.132 -6.321 1.00 75.25 81 VAL A C 1
ATOM 627 O O . VAL A 1 81 ? 12.719 -3.775 -7.038 1.00 75.25 81 VAL A O 1
ATOM 630 N N . ALA A 1 82 ? 14.573 -2.556 -6.808 1.00 65.31 82 ALA A N 1
ATOM 631 C CA . ALA A 1 82 ? 15.197 -3.108 -7.993 1.00 65.31 82 ALA A CA 1
ATOM 632 C C . ALA A 1 82 ? 15.876 -4.399 -7.532 1.00 65.31 82 ALA A C 1
ATOM 634 O O . ALA A 1 82 ? 16.693 -4.358 -6.613 1.00 65.31 82 ALA A O 1
ATOM 635 N N . SER A 1 83 ? 15.516 -5.536 -8.130 1.00 55.44 83 SER A N 1
ATOM 636 C CA . SER A 1 83 ? 16.365 -6.724 -8.067 1.00 55.44 83 SER A CA 1
ATOM 637 C C . SER A 1 83 ? 17.660 -6.335 -8.783 1.00 55.44 83 SER A C 1
ATOM 639 O O . SER A 1 83 ? 17.726 -6.320 -10.011 1.00 55.44 83 SER A O 1
ATOM 641 N N . GLY A 1 84 ? 18.609 -5.809 -8.013 1.00 54.00 84 GLY A N 1
ATOM 642 C CA . GLY A 1 84 ? 19.924 -5.427 -8.494 1.00 54.00 84 GLY A CA 1
ATOM 643 C C . GLY A 1 84 ? 20.713 -6.693 -8.777 1.00 54.00 84 GLY A C 1
ATOM 644 O O . GLY A 1 84 ? 20.741 -7.596 -7.940 1.00 54.00 84 GLY A O 1
ATOM 645 N N . GLY A 1 85 ? 21.313 -6.753 -9.963 1.00 40.06 85 GLY A N 1
ATOM 646 C CA . GLY A 1 85 ? 22.553 -7.506 -10.133 1.00 40.06 85 GLY A CA 1
ATOM 647 C C . GLY A 1 85 ? 23.687 -6.847 -9.360 1.00 40.06 85 GLY A C 1
ATOM 648 O O . GLY A 1 85 ? 23.581 -5.626 -9.092 1.00 40.06 85 GLY A O 1
#

Radius of gyration: 14.91 Å; Cα contacts (8 Å, |Δi|>4): 124; chains: 1; bounding box: 43×26×43 Å

pLDDT: mean 70.03, std 14.77, range [37.66, 85.62]

Mean predicted aligned error: 11.12 Å

Secondary structure (DSSP, 8-state):
------------------EEEEEEEETTEEEEEEEETT-BHHHHHHHTT--GGGEEEEETTEE--TTSBP-TT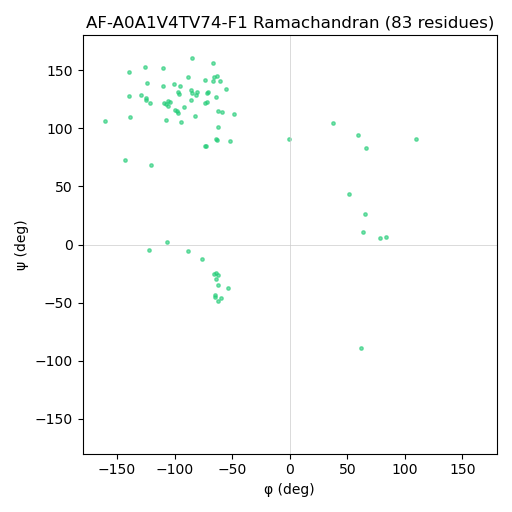-EEEEEE-----

Solvent-accessible surface area (backbone atoms only — not comparable to full-atom values): 5330 Å² total; per-residue (Å²): 137,83,77,85,80,73,74,84,80,81,84,88,71,92,64,97,57,59,77,26,48,29,39,38,35,45,91,95,39,80,43,79,46,73,42,53,65,70,42,27,48,46,58,54,31,54,75,70,73,48,63,66,93,46,38,48,44,25,47,84,87,45,77,51,63,51,83,43,66,52,58,66,74,41,54,37,35,48,43,75,56,71,90,71,129

Nearest PDB structures (foldseek):
  1ryj-assembly1_A  TM=8.480E-01  e=1.670E-04  Methanothermococcus thermolithotrophicus
  5gha-assembly1_F  TM=7.608E-01  e=4.742E-05  Thermus thermophilus HB27
  5ztb-assembly1_E  TM=7.438E-01  e=6.100E-05  Thermus thermophilus HB27
  5gha-assembly2_H  TM=7.631E-01  e=9.477E-05  Thermus thermophilus HB27
  2jx5-assembly1_A  TM=7.571E-01  e=2.126E-02  Giardia lamblia ATCC 50803

Sequence (85 aa):
MTCSKRLFPGSVYEWTMGDMELSVEFNRQSRSLSLPEGSTVQGLLDSMGLYPDAHIVVRGRTPIPLDQPLSPGDSLRIIRVASGG